Protein AF-A0A522DXV8-F1 (afdb_monomer_lite)

Sequence (69 aa):
MKQSNLVSEQFSGSAQAYLTSTVHANGADLQRLTQLTRDSACRQALDLGCGAGHAAFAIAKAGSAVIAY

Foldseek 3Di:
DPVVVVCCVVCVVCLVVCLPPPPNLDDPVLVVLLVVLLVDPAQEEEAEPCRSPSNVVSNVVSRHHYDYD

Secondary structure (DSSP, 8-state):
--HHHH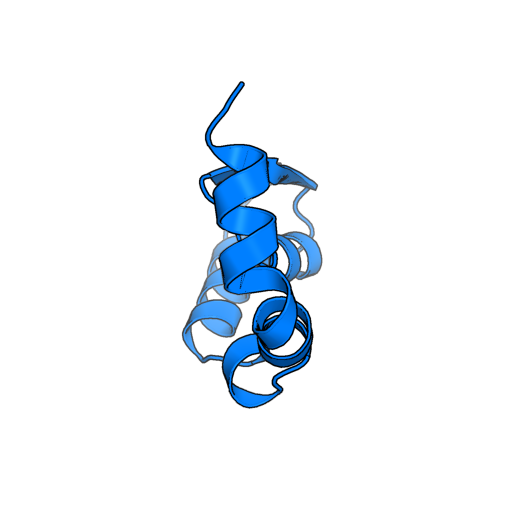HHHHHHHHHHHHHH-HHHHT-HHHHHHHHHHHHS---EEEESS-TTSHHHHHHHHTT-EEEE-

Radius of gyration: 13.57 Å; chains: 1; bounding box: 27×32×34 Å

Structure (mmCIF, N/CA/C/O backbone):
data_AF-A0A522DXV8-F1
#
_entry.id   AF-A0A522DXV8-F1
#
loop_
_atom_site.group_PDB
_atom_site.id
_atom_site.type_symbol
_atom_site.label_atom_id
_atom_site.label_alt_id
_atom_site.label_comp_id
_atom_site.label_asym_id
_atom_site.label_entity_id
_atom_site.label_seq_id
_atom_site.pdbx_PDB_ins_code
_atom_site.Cartn_x
_atom_site.Cartn_y
_atom_site.Cartn_z
_atom_site.occupancy
_atom_site.B_iso_or_equiv
_atom_site.auth_seq_id
_atom_site.auth_comp_id
_atom_site.auth_asym_id
_atom_site.auth_atom_id
_atom_site.pdbx_PDB_model_num
ATOM 1 N N . MET A 1 1 ? -16.331 20.487 2.111 1.00 40.28 1 MET A N 1
ATOM 2 C CA . MET A 1 1 ? -15.271 20.007 3.030 1.00 40.28 1 MET A CA 1
ATOM 3 C C . MET A 1 1 ? -15.798 19.851 4.466 1.00 40.28 1 MET A C 1
ATOM 5 O O . MET A 1 1 ? -15.356 20.562 5.353 1.00 40.28 1 MET A O 1
ATOM 9 N N . LYS A 1 2 ? -16.769 18.955 4.716 1.00 38.44 2 LYS A N 1
ATOM 10 C CA . LYS A 1 2 ? -17.304 18.701 6.077 1.00 38.44 2 LYS A CA 1
ATOM 11 C C . LYS A 1 2 ? -17.234 17.231 6.528 1.00 38.44 2 LYS A C 1
ATOM 13 O O . LYS A 1 2 ? -17.490 16.966 7.691 1.00 38.44 2 LYS A O 1
ATOM 18 N N . GLN A 1 3 ? -16.852 16.291 5.658 1.00 48.59 3 GLN A N 1
ATOM 19 C CA . G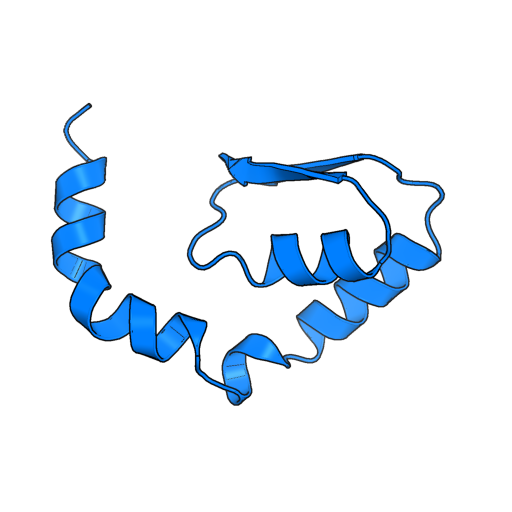LN A 1 3 ? -16.758 14.863 6.010 1.00 48.59 3 GLN A CA 1
ATOM 20 C C . GLN A 1 3 ? -15.381 14.437 6.539 1.00 48.59 3 GLN A C 1
ATOM 22 O O . GLN A 1 3 ? -15.310 13.519 7.347 1.00 48.59 3 GLN A O 1
ATOM 27 N N . SER A 1 4 ? -14.299 15.116 6.148 1.00 49.97 4 SER A N 1
ATOM 28 C CA . SER A 1 4 ? -12.927 14.726 6.507 1.00 49.97 4 SER A CA 1
ATOM 29 C C . SER A 1 4 ? -12.653 14.796 8.014 1.00 49.97 4 SER A C 1
ATOM 31 O O . SER A 1 4 ? -11.933 13.958 8.540 1.00 49.97 4 SER A O 1
ATOM 33 N N . ASN A 1 5 ? -13.259 15.758 8.722 1.00 45.16 5 ASN A N 1
ATOM 34 C CA . ASN A 1 5 ? -13.077 15.909 10.172 1.00 45.16 5 ASN A CA 1
ATOM 35 C C . ASN A 1 5 ? -13.805 14.825 10.978 1.00 45.16 5 ASN A C 1
ATOM 37 O O . ASN A 1 5 ? -13.234 14.272 11.908 1.00 45.16 5 ASN A O 1
ATOM 41 N N . LEU A 1 6 ? -15.023 14.458 10.571 1.00 50.53 6 LEU A N 1
ATOM 42 C CA . LEU A 1 6 ? -15.814 13.415 11.235 1.00 50.53 6 LEU A CA 1
ATOM 43 C C . LEU A 1 6 ? -15.175 12.023 11.107 1.00 50.53 6 LEU A C 1
ATOM 45 O O . LEU A 1 6 ? -15.214 11.243 12.053 1.00 50.53 6 LEU A O 1
ATOM 49 N N . VAL A 1 7 ? -14.560 11.719 9.958 1.00 56.38 7 VAL A N 1
ATOM 50 C CA . VAL A 1 7 ? -13.821 10.461 9.751 1.00 56.38 7 VAL A CA 1
ATOM 51 C C . VAL A 1 7 ? -12.551 10.436 10.605 1.00 56.38 7 VAL A C 1
ATOM 53 O O . VAL A 1 7 ? -12.308 9.467 11.319 1.00 56.38 7 VAL A O 1
ATOM 56 N N . SER A 1 8 ? -11.762 11.511 10.602 1.00 55.50 8 SER A N 1
ATOM 57 C CA . SER A 1 8 ? -10.557 11.583 11.436 1.00 55.50 8 SER A CA 1
ATOM 58 C C . SER A 1 8 ? -10.879 11.455 12.928 1.00 55.50 8 SER A C 1
ATOM 60 O O . SER A 1 8 ? -10.205 10.712 13.633 1.00 55.50 8 SER A O 1
ATOM 62 N N . GLU A 1 9 ? -11.938 12.100 13.420 1.00 55.00 9 GLU A N 1
ATOM 63 C CA . GLU A 1 9 ? -12.341 12.013 14.830 1.00 55.00 9 GLU A CA 1
ATOM 64 C C . GLU A 1 9 ? -12.844 10.617 15.224 1.00 55.00 9 GLU A C 1
ATOM 66 O O . GLU A 1 9 ? -12.445 10.113 16.271 1.00 55.00 9 GLU A O 1
ATOM 71 N N . GLN A 1 10 ? -13.651 9.952 14.390 1.00 56.56 10 GLN A N 1
ATOM 72 C CA . GLN A 1 10 ? -14.177 8.618 14.718 1.00 56.56 10 GLN A CA 1
ATOM 73 C C . GLN A 1 10 ? -13.135 7.501 14.620 1.00 56.56 10 GLN A C 1
ATOM 75 O O . GLN A 1 10 ? -13.232 6.514 15.349 1.00 56.56 10 GLN A O 1
ATOM 80 N N . PHE A 1 11 ? -12.142 7.638 13.740 1.00 57.62 11 PHE A N 1
ATOM 81 C CA . PHE A 1 11 ? -11.181 6.567 13.479 1.00 57.62 11 PHE A CA 1
ATOM 82 C C . PHE A 1 11 ? -9.786 6.833 14.051 1.00 57.62 11 PHE A C 1
ATOM 84 O O . PHE A 1 11 ? -9.022 5.883 14.162 1.00 57.62 11 PHE A O 1
ATOM 91 N N . SER A 1 12 ? -9.439 8.054 14.478 1.00 56.81 12 SER A N 1
ATOM 92 C CA . SER A 1 12 ? -8.088 8.406 14.971 1.00 56.81 12 SER A CA 1
ATOM 93 C C . SER A 1 12 ? -7.575 7.516 16.109 1.00 56.81 12 SER A C 1
ATOM 95 O O . SER A 1 12 ? -6.427 7.071 16.056 1.00 56.81 12 SER A O 1
ATOM 97 N N . GLY A 1 13 ? -8.418 7.195 17.097 1.00 59.12 13 GLY A N 1
ATOM 98 C CA . GLY A 1 13 ? -8.035 6.347 18.235 1.00 59.12 13 GLY A CA 1
ATOM 99 C C . GLY A 1 13 ? -7.625 4.921 17.840 1.00 59.12 13 GLY A C 1
ATOM 100 O O . GLY A 1 13 ? -6.744 4.335 18.465 1.00 59.12 13 GLY A O 1
ATOM 101 N N . SER A 1 14 ? -8.210 4.375 16.769 1.00 57.9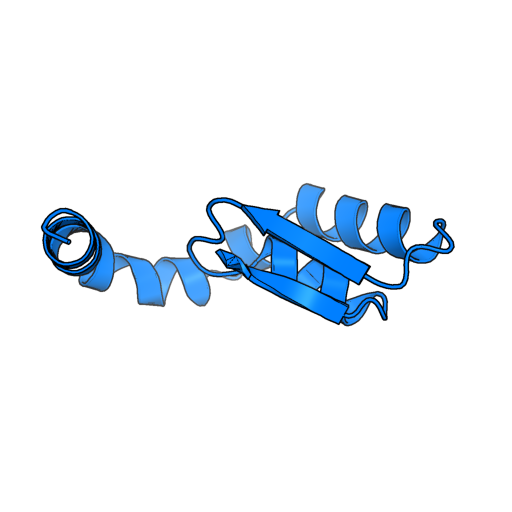7 14 SER A N 1
ATOM 102 C CA . SER A 1 14 ? -7.889 3.041 16.239 1.00 57.97 14 SER A CA 1
ATOM 103 C C . SER A 1 14 ? -7.002 3.082 14.994 1.00 57.97 14 SER A C 1
ATOM 105 O O . SER A 1 14 ? -6.382 2.076 14.666 1.00 57.97 14 SER A O 1
ATOM 107 N N . ALA A 1 15 ? -6.885 4.225 14.317 1.00 60.75 15 ALA A N 1
ATOM 108 C CA . ALA A 1 15 ? -6.126 4.388 13.080 1.00 60.75 15 ALA A CA 1
ATOM 109 C C . ALA A 1 15 ? -4.630 4.172 13.303 1.00 60.75 15 ALA A C 1
ATOM 111 O O . ALA A 1 15 ? -3.982 3.516 12.493 1.00 60.75 15 ALA A O 1
ATOM 112 N N . GLN A 1 16 ? -4.085 4.6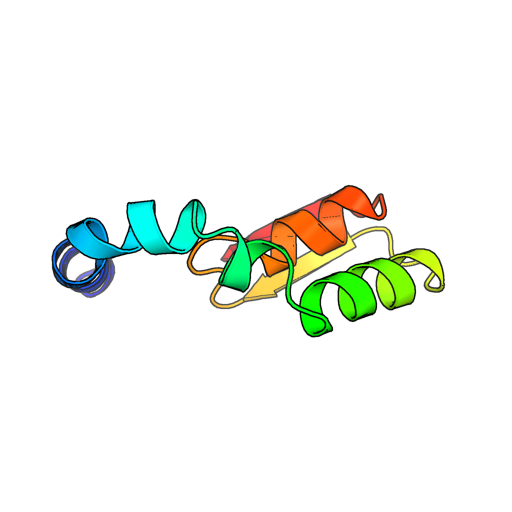44 14.428 1.00 58.06 16 GLN A N 1
ATOM 113 C CA . GLN A 1 16 ? -2.678 4.418 14.771 1.00 58.06 16 GLN A CA 1
ATOM 114 C C . GLN A 1 16 ? -2.396 2.931 15.063 1.00 58.06 16 GLN A C 1
ATOM 116 O O . GLN A 1 16 ? -1.376 2.388 14.632 1.00 58.06 16 GLN A O 1
ATOM 121 N N . ALA A 1 17 ? -3.319 2.251 15.753 1.00 61.25 17 ALA A N 1
ATOM 122 C CA . ALA A 1 17 ? -3.223 0.819 16.039 1.00 61.25 17 ALA A CA 1
ATOM 123 C C . ALA A 1 17 ? -3.415 -0.032 14.771 1.00 61.25 17 ALA A C 1
ATOM 125 O O . ALA A 1 17 ? -2.722 -1.027 14.581 1.00 61.25 17 ALA A O 1
ATOM 126 N N . TYR A 1 18 ? -4.300 0.389 13.867 1.00 58.06 18 TYR A N 1
ATOM 127 C CA . TYR A 1 18 ? -4.516 -0.237 12.564 1.00 58.06 18 TYR A CA 1
ATOM 128 C C . TYR A 1 18 ? -3.299 -0.071 11.644 1.00 58.06 18 TYR A C 1
ATOM 130 O O . TYR A 1 18 ? -2.846 -1.038 11.036 1.00 58.06 18 TYR A O 1
ATOM 138 N N . LEU A 1 19 ? -2.711 1.130 11.603 1.00 62.97 19 LEU A N 1
ATOM 139 C CA . LEU A 1 19 ? -1.492 1.427 10.846 1.00 62.97 19 LEU A CA 1
ATOM 140 C C . LEU A 1 19 ? -0.324 0.528 11.279 1.00 62.97 19 LEU A C 1
ATOM 142 O O . LEU A 1 19 ? 0.382 -0.018 10.434 1.00 62.97 19 LEU A O 1
ATOM 146 N N . THR A 1 20 ? -0.134 0.373 12.592 1.00 62.16 20 THR A N 1
ATOM 147 C CA . THR A 1 20 ? 1.002 -0.355 13.186 1.00 62.16 20 THR A CA 1
ATOM 148 C C . THR A 1 20 ? 0.745 -1.848 13.407 1.00 62.16 20 THR A C 1
ATOM 150 O O . THR A 1 20 ? 1.671 -2.580 13.755 1.00 62.16 20 THR A O 1
ATOM 153 N N . SER A 1 21 ? -0.482 -2.326 13.177 1.00 68.12 21 SER A N 1
ATOM 154 C CA . SER A 1 21 ? -0.841 -3.737 13.318 1.00 68.12 21 SER A CA 1
ATOM 155 C C . SER A 1 21 ? -0.044 -4.606 12.349 1.00 68.12 21 SER A C 1
ATOM 157 O O . SER A 1 21 ? -0.227 -4.550 11.133 1.00 68.12 21 SER A O 1
ATOM 159 N N . THR A 1 22 ? 0.793 -5.487 12.891 1.00 58.91 22 THR A N 1
ATOM 160 C CA . THR A 1 22 ? 1.592 -6.452 12.122 1.00 58.91 22 THR A CA 1
ATOM 161 C C . THR A 1 22 ? 0.740 -7.425 11.313 1.00 58.91 22 THR A C 1
ATOM 163 O O . THR A 1 22 ? 1.190 -7.881 10.264 1.00 58.91 22 THR A O 1
ATOM 166 N N . VAL A 1 23 ? -0.478 -7.723 11.780 1.00 65.81 23 VAL A N 1
ATOM 167 C CA . VAL A 1 23 ? -1.426 -8.625 11.107 1.00 65.81 23 VAL A CA 1
ATOM 168 C C . VAL A 1 23 ? -1.999 -7.973 9.848 1.00 65.81 23 VAL A C 1
ATOM 170 O O . VAL A 1 23 ? -2.081 -8.624 8.813 1.00 65.81 23 VAL A O 1
ATOM 173 N N . HIS A 1 24 ? -2.341 -6.684 9.909 1.00 67.56 24 HIS A N 1
ATOM 174 C CA . HIS A 1 24 ? -2.931 -5.967 8.772 1.00 67.56 24 HIS A CA 1
ATOM 175 C C . HIS A 1 24 ? -1.860 -5.423 7.817 1.00 67.56 24 HIS A C 1
ATOM 177 O O . HIS A 1 24 ? -2.074 -5.382 6.611 1.00 67.56 24 HIS A O 1
ATOM 183 N N . ALA A 1 25 ? -0.670 -5.086 8.323 1.00 67.38 25 ALA A N 1
ATOM 184 C CA . ALA A 1 25 ? 0.433 -4.573 7.511 1.00 67.38 25 ALA A CA 1
ATOM 185 C C . ALA A 1 25 ? 1.195 -5.650 6.707 1.00 67.38 25 ALA A C 1
ATOM 187 O O . ALA A 1 25 ? 2.007 -5.294 5.853 1.00 67.38 25 ALA A O 1
ATOM 188 N N . ASN A 1 26 ? 0.961 -6.946 6.966 1.00 71.38 26 ASN A N 1
ATOM 189 C CA . ASN A 1 26 ? 1.630 -8.067 6.283 1.00 71.38 26 ASN A CA 1
ATOM 190 C C . ASN A 1 26 ? 0.654 -9.107 5.707 1.00 71.38 26 ASN A C 1
ATOM 192 O O . ASN A 1 26 ? 1.021 -10.274 5.550 1.00 71.38 26 ASN A O 1
ATOM 196 N N . GLY A 1 27 ? -0.580 -8.702 5.401 1.00 83.69 27 GLY A N 1
ATOM 197 C CA . GLY A 1 27 ? -1.563 -9.579 4.768 1.00 83.69 27 GLY A CA 1
ATOM 198 C C . GLY A 1 27 ? -1.069 -10.165 3.435 1.00 83.69 27 GLY A C 1
ATOM 199 O O . GLY A 1 27 ? -0.251 -9.573 2.722 1.00 83.69 27 GLY A O 1
ATOM 200 N N . ALA A 1 28 ? -1.555 -11.363 3.097 1.00 87.56 28 ALA A N 1
ATOM 201 C CA . ALA A 1 28 ? -1.191 -12.063 1.858 1.00 87.56 28 ALA A CA 1
ATOM 202 C C . ALA A 1 28 ? -1.593 -11.278 0.591 1.00 87.56 28 ALA A C 1
ATOM 204 O O . ALA A 1 28 ? -0.962 -11.390 -0.460 1.00 87.56 28 ALA A O 1
ATOM 205 N N . ASP A 1 29 ? -2.625 -10.451 0.703 1.00 89.94 29 ASP A N 1
ATOM 206 C CA . ASP A 1 29 ? -3.075 -9.484 -0.292 1.00 89.94 29 ASP A CA 1
ATOM 207 C C . ASP A 1 29 ? -2.022 -8.401 -0.589 1.00 89.94 29 ASP A C 1
ATOM 209 O O . ASP A 1 29 ? -1.732 -8.141 -1.758 1.00 89.94 29 ASP A O 1
ATOM 213 N N . LEU A 1 30 ? -1.369 -7.833 0.428 1.00 91.19 30 LEU A N 1
ATOM 214 C CA . LEU A 1 30 ? -0.299 -6.840 0.243 1.00 91.19 30 LEU A CA 1
ATOM 215 C C . LEU A 1 30 ? 0.952 -7.447 -0.409 1.00 91.19 30 LEU A C 1
ATOM 217 O O . LEU A 1 30 ? 1.599 -6.821 -1.258 1.00 91.19 30 LEU A O 1
ATOM 221 N N . GLN A 1 31 ? 1.280 -8.691 -0.054 1.00 91.12 31 GLN A N 1
ATOM 222 C CA . GLN A 1 31 ? 2.355 -9.439 -0.713 1.00 91.12 31 GLN A CA 1
ATOM 223 C C . GLN A 1 31 ? 2.026 -9.675 -2.191 1.00 91.12 31 GLN A C 1
ATOM 225 O O . GLN A 1 31 ? 2.872 -9.455 -3.061 1.00 91.12 31 GLN A O 1
ATOM 230 N N . ARG A 1 32 ? 0.774 -10.042 -2.490 1.00 92.06 32 ARG A N 1
ATOM 231 C CA . ARG A 1 32 ? 0.297 -10.210 -3.865 1.00 92.06 32 ARG A CA 1
ATOM 232 C C . ARG A 1 32 ? 0.349 -8.904 -4.657 1.00 92.06 32 ARG A C 1
ATOM 234 O O . ARG A 1 32 ? 0.807 -8.927 -5.794 1.00 92.06 32 ARG A O 1
ATOM 241 N N . LEU A 1 33 ? -0.057 -7.776 -4.070 1.00 92.25 33 LEU A N 1
ATOM 242 C CA . LEU A 1 33 ? 0.052 -6.451 -4.698 1.00 92.25 33 LEU A CA 1
ATOM 243 C C . LEU A 1 33 ? 1.501 -6.093 -5.031 1.00 92.25 33 LEU A C 1
ATOM 245 O O . LEU A 1 33 ? 1.782 -5.612 -6.128 1.00 92.25 33 LEU A O 1
ATOM 249 N N . THR A 1 34 ? 2.426 -6.379 -4.114 1.00 92.19 34 THR A N 1
ATOM 250 C CA . THR A 1 34 ? 3.862 -6.170 -4.340 1.00 92.19 34 THR A CA 1
ATOM 251 C C . THR A 1 34 ? 4.343 -6.987 -5.541 1.00 92.19 34 THR A C 1
ATOM 253 O O . THR A 1 34 ? 5.019 -6.451 -6.417 1.00 92.19 34 THR A O 1
ATOM 256 N N . GLN A 1 35 ? 3.974 -8.270 -5.610 1.00 93.12 35 GLN A N 1
ATOM 257 C CA . GLN A 1 35 ? 4.394 -9.157 -6.695 1.00 93.12 35 GLN A CA 1
ATOM 258 C C . GLN A 1 35 ? 3.806 -8.734 -8.045 1.00 93.12 35 GLN A C 1
ATOM 260 O O . GLN A 1 35 ? 4.550 -8.570 -9.005 1.00 93.12 35 GLN A O 1
ATOM 265 N N . LEU A 1 36 ? 2.500 -8.454 -8.096 1.00 92.62 36 LEU A N 1
ATOM 266 C CA . LEU A 1 36 ? 1.837 -7.957 -9.306 1.00 92.62 36 LEU A CA 1
ATOM 267 C C . LEU A 1 36 ? 2.475 -6.664 -9.813 1.00 92.62 36 LEU A C 1
ATOM 269 O O . LEU A 1 36 ? 2.654 -6.491 -11.015 1.00 92.62 36 LEU A O 1
ATOM 273 N N . THR A 1 37 ? 2.844 -5.771 -8.895 1.00 92.81 37 THR A N 1
ATOM 274 C CA . THR A 1 37 ? 3.509 -4.518 -9.250 1.00 92.81 37 THR A CA 1
ATOM 275 C C . THR A 1 37 ? 4.894 -4.779 -9.840 1.00 92.81 37 THR A C 1
ATOM 277 O O . THR A 1 37 ? 5.211 -4.195 -10.869 1.00 92.81 37 THR A O 1
ATOM 280 N N . ARG A 1 38 ? 5.688 -5.689 -9.257 1.00 91.50 38 ARG A N 1
ATOM 281 C CA . ARG A 1 38 ? 7.017 -6.064 -9.782 1.00 91.50 38 ARG A CA 1
ATOM 282 C C . ARG A 1 38 ? 6.956 -6.739 -11.148 1.00 91.50 38 ARG A C 1
ATOM 284 O O . ARG A 1 38 ? 7.807 -6.472 -11.990 1.00 91.50 38 ARG A O 1
ATOM 291 N N . ASP A 1 39 ? 5.966 -7.602 -11.351 1.00 93.12 39 ASP A N 1
ATOM 292 C CA . ASP A 1 39 ? 5.775 -8.322 -12.614 1.00 93.12 39 ASP A CA 1
ATOM 293 C C . ASP A 1 39 ? 5.214 -7.401 -13.710 1.00 93.12 39 ASP A C 1
ATOM 295 O O . ASP A 1 39 ? 5.305 -7.696 -14.902 1.00 93.12 39 ASP A O 1
ATOM 299 N N . SER A 1 40 ? 4.656 -6.255 -13.315 1.00 84.75 40 SER A N 1
ATOM 300 C CA . SER A 1 40 ? 4.206 -5.210 -14.223 1.00 84.75 40 SER A CA 1
ATOM 301 C C . SER A 1 40 ? 5.314 -4.187 -14.502 1.00 84.75 40 SER A C 1
ATOM 303 O O . SER A 1 40 ? 6.075 -3.802 -13.622 1.00 84.75 40 SER A O 1
ATOM 305 N N . ALA A 1 41 ? 5.351 -3.618 -15.708 1.00 83.94 41 ALA A N 1
ATOM 306 C CA . ALA A 1 41 ? 6.188 -2.447 -15.998 1.00 83.94 41 ALA A CA 1
ATOM 307 C C . ALA A 1 41 ? 5.609 -1.132 -15.416 1.00 83.94 41 ALA A C 1
ATOM 309 O O . ALA A 1 41 ? 5.955 -0.038 -15.873 1.00 83.94 41 ALA A O 1
ATOM 310 N N . CYS A 1 42 ? 4.685 -1.218 -14.453 1.00 79.81 42 CYS A N 1
ATOM 311 C CA . CYS A 1 42 ? 3.938 -0.080 -13.943 1.00 79.81 42 CYS A CA 1
ATOM 312 C C . CYS A 1 42 ? 4.827 0.798 -13.055 1.00 79.81 42 CYS A C 1
ATOM 314 O O . CYS A 1 42 ? 5.259 0.392 -11.980 1.00 79.81 42 CYS A O 1
ATOM 316 N N . ARG A 1 43 ? 5.104 2.031 -13.493 1.00 90.19 43 ARG A N 1
ATOM 317 C CA . ARG A 1 43 ? 5.950 2.978 -12.742 1.00 90.19 43 ARG A CA 1
ATOM 318 C C . ARG A 1 43 ? 5.155 3.963 -11.888 1.00 90.19 43 ARG A C 1
ATOM 320 O O . ARG A 1 43 ? 5.757 4.647 -11.065 1.00 90.19 43 ARG A O 1
ATOM 327 N N . GLN A 1 44 ? 3.838 4.045 -12.079 1.00 94.00 44 GLN A N 1
ATOM 328 C CA . GLN A 1 44 ? 2.960 4.992 -11.392 1.00 94.00 44 GLN A CA 1
ATOM 329 C C . GLN A 1 44 ? 1.626 4.339 -11.025 1.00 94.00 44 GLN A C 1
ATOM 331 O O . GLN A 1 44 ? 1.035 3.658 -11.856 1.00 94.00 44 GLN A O 1
ATOM 336 N N . ALA A 1 45 ? 1.140 4.576 -9.810 1.00 92.50 45 ALA A N 1
ATOM 337 C CA . ALA A 1 45 ? -0.140 4.072 -9.324 1.00 92.50 45 ALA A CA 1
ATOM 338 C C . ALA A 1 45 ? -0.964 5.178 -8.651 1.00 92.50 45 ALA A C 1
ATOM 340 O O . ALA A 1 45 ? -0.414 6.120 -8.079 1.00 92.50 45 ALA A O 1
ATOM 341 N N . LEU A 1 46 ? -2.286 5.031 -8.711 1.00 93.56 46 LEU A N 1
ATOM 342 C CA . LEU A 1 46 ? -3.262 5.879 -8.036 1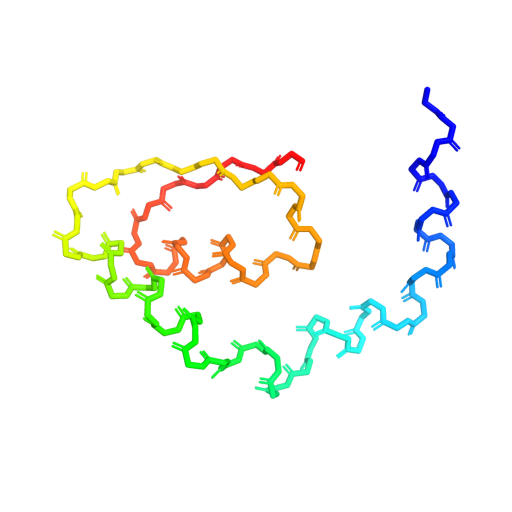.00 93.56 46 LEU A CA 1
ATOM 343 C C . LEU A 1 46 ? -3.964 5.043 -6.960 1.00 93.56 46 LEU A C 1
ATOM 345 O O . LEU A 1 46 ? -4.623 4.060 -7.296 1.00 93.56 46 LEU A O 1
ATOM 349 N N . ASP A 1 47 ? -3.810 5.423 -5.693 1.00 90.69 47 ASP A N 1
ATOM 350 C CA . ASP A 1 47 ? -4.496 4.805 -4.555 1.00 90.69 47 ASP A CA 1
ATOM 351 C C . ASP A 1 47 ? -5.720 5.653 -4.184 1.00 90.69 47 ASP A C 1
ATOM 353 O O . ASP A 1 47 ? -5.583 6.809 -3.780 1.00 90.69 47 ASP A O 1
ATOM 357 N N . LEU A 1 48 ? -6.915 5.094 -4.384 1.00 91.38 48 LEU A N 1
ATOM 358 C CA . LEU A 1 48 ? -8.191 5.758 -4.124 1.00 91.38 48 LEU A CA 1
ATOM 359 C C . LEU A 1 48 ? -8.796 5.216 -2.834 1.00 91.38 48 LEU A C 1
ATOM 361 O O . LEU A 1 48 ? -9.086 4.022 -2.744 1.00 91.38 48 LEU A O 1
ATOM 365 N N . GLY A 1 49 ? -9.050 6.095 -1.863 1.00 85.25 49 GLY A N 1
ATOM 366 C CA . GLY A 1 49 ? -9.521 5.655 -0.550 1.00 85.25 49 GLY A CA 1
ATOM 367 C C . GLY A 1 49 ? -8.383 5.046 0.263 1.00 85.25 49 GLY A C 1
ATOM 368 O O . GLY A 1 49 ? -8.543 3.999 0.889 1.00 85.25 49 GLY A O 1
ATOM 369 N N . CYS A 1 50 ? -7.234 5.722 0.255 1.00 82.56 50 CYS A N 1
ATOM 370 C CA . CYS A 1 50 ? -5.955 5.194 0.725 1.00 82.56 50 CYS A CA 1
ATOM 371 C C . CYS A 1 50 ? -5.921 4.797 2.213 1.00 82.56 50 CYS A C 1
ATOM 373 O O . CYS A 1 50 ? -5.021 4.070 2.635 1.00 82.56 50 CYS A O 1
ATOM 375 N N . GLY A 1 51 ? -6.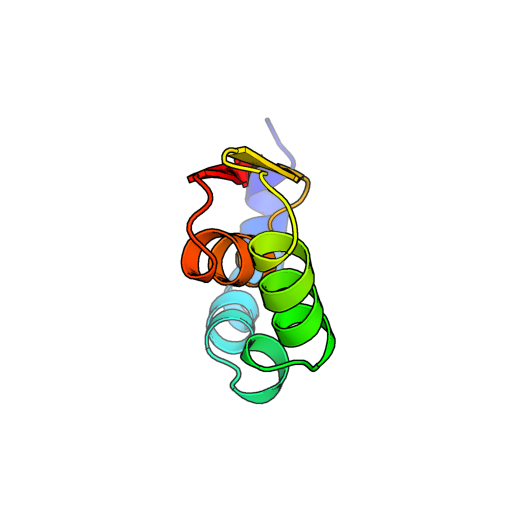888 5.237 3.027 1.00 83.81 51 GLY A N 1
ATOM 376 C CA . GLY A 1 51 ? -7.004 4.844 4.433 1.00 83.81 51 GLY A CA 1
ATOM 377 C C . GLY A 1 51 ? -5.684 5.031 5.192 1.00 83.81 51 GLY A C 1
ATOM 378 O O . GLY A 1 51 ? -5.109 6.115 5.185 1.00 83.81 51 GLY A O 1
ATOM 379 N N . ALA A 1 52 ? -5.184 3.964 5.823 1.00 82.00 52 ALA A N 1
ATOM 380 C CA . ALA A 1 52 ? -3.895 3.964 6.525 1.00 82.00 52 ALA A CA 1
ATOM 381 C C . ALA A 1 52 ? -2.663 3.799 5.601 1.00 82.00 52 ALA A C 1
ATOM 383 O O . ALA A 1 52 ? -1.530 3.893 6.063 1.00 82.00 52 ALA A O 1
ATOM 384 N N . GLY A 1 53 ? -2.853 3.549 4.304 1.00 85.44 53 GLY A N 1
ATOM 385 C CA . GLY A 1 53 ? -1.782 3.537 3.303 1.00 85.44 53 GLY A CA 1
ATOM 386 C C . GLY A 1 53 ? -1.071 2.198 3.090 1.00 85.44 53 GLY A C 1
ATOM 387 O O . GLY A 1 53 ? -0.073 2.156 2.376 1.00 85.44 53 GLY A O 1
ATOM 388 N N . HIS A 1 54 ? -1.549 1.085 3.662 1.00 87.94 54 HIS A N 1
ATOM 389 C CA . HIS A 1 54 ? -0.894 -0.228 3.514 1.00 87.94 54 HIS A CA 1
ATOM 390 C C . HIS A 1 54 ? -0.704 -0.649 2.048 1.00 87.94 54 HIS A C 1
ATOM 392 O O . HIS A 1 54 ? 0.372 -1.128 1.684 1.00 87.94 54 HIS A O 1
ATOM 398 N N . ALA A 1 55 ? -1.714 -0.417 1.203 1.00 90.19 55 ALA A N 1
ATOM 399 C CA . ALA A 1 55 ? -1.656 -0.709 -0.228 1.00 90.19 55 ALA A CA 1
ATOM 400 C C . ALA A 1 55 ? -0.638 0.189 -0.953 1.00 90.19 55 ALA A C 1
ATOM 402 O O . ALA A 1 55 ? 0.262 -0.331 -1.618 1.00 90.19 55 ALA A O 1
ATOM 403 N N . ALA A 1 56 ? -0.710 1.513 -0.759 1.00 91.12 56 ALA A N 1
ATOM 404 C CA . ALA A 1 56 ? 0.278 2.450 -1.293 1.00 91.12 56 ALA A CA 1
ATOM 405 C C . ALA A 1 56 ? 1.716 2.074 -0.904 1.00 91.12 56 ALA A C 1
ATOM 407 O O . ALA A 1 56 ? 2.607 2.081 -1.754 1.00 91.12 56 ALA A O 1
ATOM 408 N N . PHE A 1 57 ? 1.960 1.679 0.349 1.00 91.12 57 PHE A N 1
ATOM 409 C CA . PHE A 1 57 ? 3.294 1.266 0.789 1.00 91.12 57 PHE A CA 1
ATOM 410 C C . PHE A 1 57 ? 3.761 -0.042 0.142 1.00 91.12 57 PHE A C 1
ATOM 412 O O . PHE A 1 57 ? 4.944 -0.161 -0.183 1.00 91.12 57 PHE A O 1
ATOM 419 N N . ALA A 1 58 ? 2.874 -1.019 -0.061 1.00 92.25 58 ALA A N 1
ATOM 420 C CA . ALA A 1 58 ? 3.213 -2.264 -0.753 1.00 92.25 58 ALA A CA 1
ATOM 421 C C . ALA A 1 58 ? 3.624 -2.005 -2.215 1.00 92.25 58 ALA A C 1
ATOM 423 O O . ALA A 1 58 ? 4.651 -2.508 -2.676 1.00 92.25 58 ALA A O 1
ATOM 424 N N . ILE A 1 59 ? 2.874 -1.151 -2.914 1.00 92.56 59 ILE A N 1
ATOM 425 C CA . ILE A 1 59 ? 3.149 -0.756 -4.302 1.00 92.56 59 ILE A CA 1
ATOM 426 C C . ILE A 1 59 ? 4.446 0.069 -4.390 1.00 92.56 59 ILE A C 1
ATOM 428 O O . ILE A 1 59 ? 5.303 -0.204 -5.230 1.00 92.56 59 ILE A O 1
ATOM 432 N N . ALA A 1 60 ? 4.657 1.018 -3.474 1.00 92.31 60 ALA A N 1
ATOM 433 C CA . ALA A 1 60 ? 5.885 1.813 -3.432 1.00 92.31 60 ALA A CA 1
ATOM 434 C C . ALA A 1 60 ? 7.136 0.951 -3.178 1.00 92.31 60 ALA A C 1
ATOM 436 O O . ALA A 1 60 ? 8.166 1.142 -3.826 1.00 92.31 60 ALA A O 1
ATOM 437 N N . LYS A 1 61 ? 7.044 -0.059 -2.299 1.00 90.06 61 LYS A N 1
ATOM 438 C CA . LYS A 1 61 ? 8.125 -1.037 -2.057 1.00 90.06 61 LYS A CA 1
ATOM 439 C C . LYS A 1 61 ? 8.476 -1.873 -3.291 1.00 90.06 61 LYS A C 1
ATOM 441 O O . LYS A 1 61 ? 9.579 -2.416 -3.359 1.00 90.06 61 LYS A O 1
ATOM 446 N N . ALA A 1 62 ? 7.557 -2.011 -4.244 1.00 91.81 62 ALA A N 1
ATOM 447 C CA . ALA A 1 62 ? 7.809 -2.680 -5.516 1.00 91.81 62 ALA A CA 1
ATOM 448 C C . ALA A 1 62 ? 8.496 -1.776 -6.559 1.00 91.81 62 ALA A C 1
ATOM 450 O O . ALA A 1 62 ? 8.954 -2.294 -7.574 1.00 91.81 62 ALA A O 1
ATOM 451 N N . GLY A 1 63 ? 8.639 -0.472 -6.292 1.00 90.06 63 GLY A N 1
ATOM 452 C CA . GLY A 1 63 ? 9.394 0.467 -7.130 1.00 90.06 63 GLY A CA 1
ATOM 453 C C . GLY A 1 63 ? 8.545 1.445 -7.946 1.00 90.06 63 GLY A C 1
ATOM 454 O O . GLY A 1 63 ? 9.098 2.180 -8.765 1.00 90.06 63 GLY A O 1
ATOM 455 N N . SER A 1 64 ? 7.229 1.481 -7.734 1.00 94.62 64 SER A N 1
ATOM 456 C CA . SER A 1 64 ? 6.329 2.424 -8.408 1.00 94.62 64 SER A CA 1
ATOM 457 C C . SER A 1 64 ? 6.102 3.680 -7.566 1.00 94.62 64 SER A C 1
ATOM 459 O O . SER A 1 64 ? 6.008 3.618 -6.342 1.00 94.62 64 SER A O 1
ATOM 461 N N . ALA A 1 65 ? 5.960 4.836 -8.212 1.00 94.81 65 ALA A N 1
ATOM 462 C CA . ALA A 1 65 ? 5.497 6.050 -7.548 1.00 94.81 65 ALA A CA 1
ATOM 463 C C . ALA A 1 65 ? 3.981 5.967 -7.315 1.00 94.81 65 ALA A C 1
ATOM 465 O O . ALA A 1 65 ? 3.241 5.614 -8.230 1.00 94.81 65 ALA A O 1
ATOM 466 N N . VAL A 1 66 ? 3.504 6.305 -6.116 1.00 93.75 66 VAL A N 1
ATOM 467 C CA . VAL A 1 66 ? 2.075 6.229 -5.778 1.00 93.75 66 VAL A CA 1
ATOM 468 C C . VAL A 1 66 ? 1.543 7.616 -5.451 1.00 93.75 66 VAL A C 1
ATOM 470 O O . VAL A 1 66 ? 2.151 8.345 -4.669 1.00 93.75 66 VAL A O 1
ATOM 473 N N . ILE A 1 67 ? 0.406 7.968 -6.042 1.00 93.56 67 ILE A N 1
ATOM 474 C CA . ILE A 1 67 ? -0.367 9.164 -5.708 1.00 93.56 67 ILE A CA 1
ATOM 475 C C . ILE A 1 67 ? -1.606 8.699 -4.945 1.00 93.56 67 ILE A C 1
ATOM 477 O O . ILE A 1 67 ? -2.325 7.831 -5.432 1.00 93.56 67 ILE A O 1
ATOM 481 N N . ALA A 1 68 ? -1.845 9.256 -3.761 1.00 88.94 68 ALA A N 1
ATOM 482 C CA . ALA A 1 68 ? -2.964 8.884 -2.897 1.00 88.94 68 ALA A CA 1
ATOM 483 C C . ALA A 1 68 ? -4.015 10.006 -2.837 1.00 88.94 68 ALA A C 1
ATOM 485 O O . ALA A 1 68 ? -3.639 11.181 -2.767 1.00 88.94 68 ALA A O 1
ATOM 486 N N . TYR A 1 69 ? -5.300 9.635 -2.858 1.00 78.56 69 TYR A N 1
ATOM 487 C CA . TYR A 1 69 ? -6.460 10.535 -2.769 1.00 78.56 69 TYR A CA 1
ATOM 488 C C . TYR A 1 69 ? -7.525 10.035 -1.786 1.00 78.56 69 TYR A C 1
ATOM 490 O O . TYR A 1 69 ? -7.742 8.800 -1.681 1.00 78.56 69 TYR A O 1
#

pLDDT: mean 77.49, std 16.76, range [38.44, 94.81]